Protein 8EJP (pdb70)

Radius of gyration: 15.71 Å; Cα contacts (8 Å, |Δi|>4): 66; chains: 2; bounding box: 42×30×25 Å

Solvent-accessible surface area: 8290 Å² total; per-residue (Å²): 109,229,69,191,222,47,115,55,84,150,70,28,70,77,45,0,39,129,8,17,115,168,69,52,154,12,16,33,49,73,25,110,112,7,15,81,99,11,141,18,86,27,18,40,0,55,59,18,1,91,72,71,66,82,162,169,113,223,64,193,222,45,113,53,84,150,72,26,61,83,40,0,70,123,6,19,113,165,68,52,159,9,14,30,47,73,27,109,114,6,15,81,100,10,141,19,84,26,17,39,0,54,59,14,2,91,61,95,66,83,188,167

Secondary structure (DSSP, 8-state):
-PPPPP---HHHHHHHHHHHHH-SS--HHHHHHHHHHHT--HHHHHHHHHHHHHH-/-PPPPP---HHHHHHHHHHHHH-SS--HHHHHHHHHHHT--HHHHHHHHHHHHHH-

Sequence (112 aa):
ARRKRTTFNKTQLEILVKSFNKDPYPGIGVREHLASLIQIPESRIQVWFQNRRARRQARRKRTTFNKTQLEILVKSFNKDPYPGIGVREHLASLIQIPESRIQVWFQNRRARQ

Structu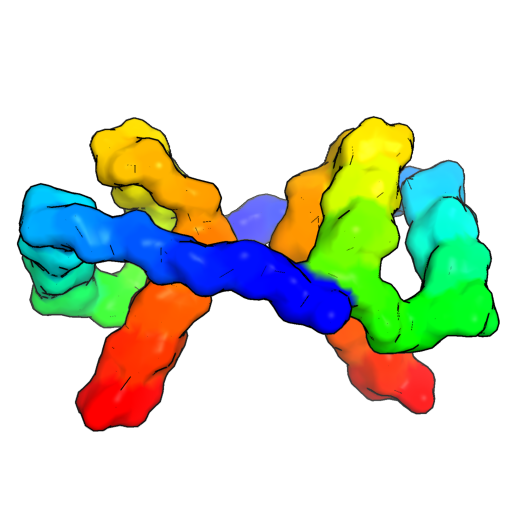re (mmCIF, N/CA/C/O backbone):
data_8EJP
#
_entry.id   8EJP
#
_cell.length_a   74.499
_cell.length_b   74.499
_cell.length_c   99.688
_cell.angle_alpha   90.000
_cell.angle_beta   90.000
_cell.angle_gamma   90.000
#
_symmetry.space_group_name_H-M   'P 43 21 2'
#
loop_
_entity.id
_entity.type
_entity.pdbx_description
1 polymer 'Homeobox domain-containing protein'
2 polymer "DNA (5'-D(*GP*CP*GP*TP*AP*AP*TP*CP*TP*AP*AP*TP*CP*AP*AP*CP*A)-3')"
3 polymer "DNA (5'-D(*TP*GP*TP*TP*GP*AP*TP*TP*AP*GP*AP*TP*TP*AP*CP*GP*C)-3')"
4 non-polymer 1,2-ETHANEDIOL
5 water water
#
loop_
_atom_site.group_PDB
_atom_site.id
_atom_site.type_symbol
_atom_site.label_atom_id
_atom_site.label_alt_id
_atom_site.label_comp_id
_atom_site.label_asym_id
_atom_site.label_entity_id
_atom_site.label_seq_id
_atom_site.pdbx_PDB_ins_code
_atom_site.Cartn_x
_atom_site.Cartn_y
_atom_site.Cartn_z
_atom_site.occupancy
_atom_site.B_iso_or_equiv
_atom_site.auth_seq_id
_atom_site.auth_comp_id
_atom_site.auth_asym_id
_atom_site.auth_atom_id
_atom_site.pdbx_PDB_model_num
ATOM 1 N N . ALA A 1 7 ? -27.531 32.319 -0.744 1.00 93.10 21 ALA A N 1
ATOM 2 C CA . ALA A 1 7 ? -26.309 32.748 -0.075 1.00 91.70 21 ALA A CA 1
ATOM 3 C C . ALA A 1 7 ? -25.376 31.567 0.170 1.00 86.66 21 ALA A C 1
ATOM 4 O O . ALA A 1 7 ? -25.808 30.507 0.623 1.00 90.79 21 ALA A O 1
ATOM 6 N N . ARG A 1 8 ? -24.097 31.760 -0.132 1.00 89.26 22 ARG A N 1
ATOM 7 C CA . ARG A 1 8 ? -23.089 30.726 0.037 1.00 82.92 22 ARG A CA 1
ATOM 8 C C . ARG A 1 8 ? -22.524 30.745 1.452 1.00 85.39 22 ARG A C 1
ATOM 9 O O . ARG A 1 8 ? -22.605 31.745 2.169 1.00 87.50 22 ARG A O 1
ATOM 17 N N . ARG A 1 9 ? -21.947 29.614 1.850 1.00 81.83 23 ARG A N 1
ATOM 18 C CA . ARG A 1 9 ? -21.266 29.551 3.131 1.00 86.96 23 ARG A CA 1
ATOM 19 C C . ARG A 1 9 ? -19.947 30.317 3.065 1.00 85.63 23 ARG A C 1
ATOM 20 O O . ARG A 1 9 ? -19.354 30.502 1.998 1.00 86.11 23 ARG A O 1
ATOM 28 N N . LYS A 1 10 ? -19.489 30.764 4.232 1.00 87.64 24 LYS A N 1
ATOM 29 C CA . LYS A 1 10 ? -18.208 31.451 4.313 1.00 84.14 24 LYS A CA 1
ATOM 30 C C . LYS A 1 10 ? -17.073 30.517 3.914 1.00 80.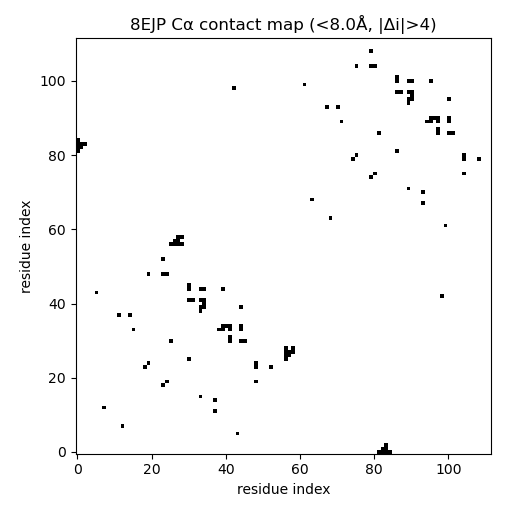60 24 LYS A C 1
ATOM 31 O O . LYS A 1 10 ? -17.058 29.336 4.272 1.00 87.86 24 LYS A O 1
ATOM 37 N N . ARG A 1 11 ? -16.124 31.060 3.156 1.00 83.20 25 ARG A N 1
ATOM 38 C CA . ARG A 1 11 ? -15.020 30.275 2.620 1.00 81.22 25 ARG A CA 1
ATOM 39 C C . ARG A 1 11 ? -14.195 29.667 3.746 1.00 79.18 25 ARG A C 1
ATOM 40 O O . ARG A 1 11 ? -13.692 30.383 4.616 1.00 89.45 25 ARG A O 1
ATOM 48 N N . THR A 1 12 ? -14.068 28.342 3.732 1.00 77.85 26 THR A N 1
ATOM 49 C CA . THR A 1 12 ? -13.281 27.655 4.746 1.00 71.89 26 THR A CA 1
ATOM 50 C C . THR A 1 12 ? -11.806 27.995 4.583 1.00 76.31 26 THR A C 1
ATOM 51 O O . THR A 1 12 ? -11.280 28.033 3.467 1.00 79.85 26 THR A O 1
ATOM 55 N N . THR A 1 13 ? -11.138 28.247 5.704 1.00 81.90 27 THR A N 1
ATOM 56 C CA . THR A 1 13 ? -9.733 28.627 5.714 1.00 82.56 27 THR A CA 1
ATOM 57 C C . THR A 1 13 ? -8.903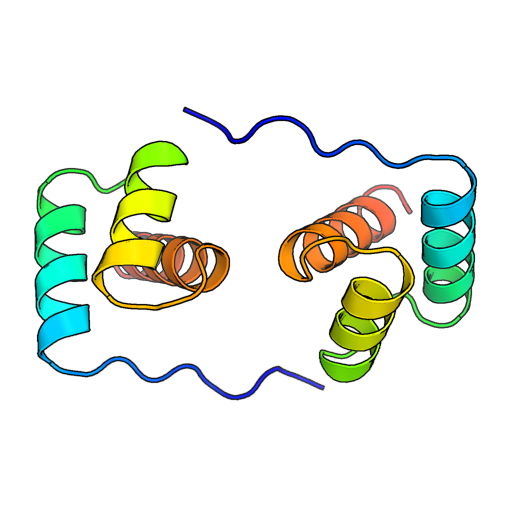 27.505 6.323 1.00 81.45 27 THR A C 1
ATOM 58 O O . THR A 1 13 ? -9.239 26.989 7.394 1.00 82.85 27 THR A O 1
ATOM 62 N N . PHE A 1 14 ? -7.827 27.134 5.637 1.00 80.42 28 PHE A N 1
ATOM 63 C CA . PHE A 1 14 ? -6.895 26.117 6.104 1.00 78.87 28 PHE A CA 1
ATOM 64 C C . PHE A 1 14 ? -5.552 26.765 6.404 1.00 75.06 28 PHE A C 1
ATOM 65 O O . PHE A 1 14 ? -5.046 27.553 5.598 1.00 86.63 28 PHE A O 1
ATOM 73 N N . ASN A 1 15 ? -4.977 26.436 7.557 1.00 69.75 29 ASN A N 1
ATOM 74 C CA . ASN A 1 15 ? -3.659 26.933 7.917 1.00 73.91 29 ASN A CA 1
ATOM 75 C C . ASN A 1 15 ? -2.597 26.005 7.326 1.00 77.86 29 ASN A C 1
ATOM 76 O O . ASN A 1 15 ? -2.904 25.083 6.565 1.00 74.79 29 ASN A O 1
ATOM 81 N N . LYS A 1 16 ? -1.329 26.242 7.669 1.00 83.03 30 LYS A N 1
ATOM 82 C CA . LYS A 1 16 ? -0.253 25.432 7.106 1.00 74.99 30 LYS A CA 1
ATOM 83 C C . LYS A 1 16 ? -0.348 23.982 7.564 1.00 75.57 30 LYS A C 1
ATOM 84 O O . LYS A 1 16 ? -0.167 23.062 6.761 1.00 79.72 30 LYS A O 1
ATOM 90 N N . THR A 1 17 ? -0.636 23.760 8.849 1.00 75.41 31 THR A N 1
ATOM 91 C CA . THR A 1 17 ? -0.649 22.402 9.386 1.00 73.31 31 THR A CA 1
ATOM 92 C C . THR A 1 17 ? -1.789 21.577 8.801 1.00 72.28 31 THR A C 1
ATOM 93 O O . THR A 1 17 ? -1.596 20.409 8.436 1.00 78.98 31 THR A O 1
ATOM 97 N N . GLN A 1 18 ? -2.986 22.161 8.716 1.00 72.42 32 GLN A N 1
ATOM 98 C CA . GLN A 1 18 ? -4.120 21.446 8.141 1.00 69.47 32 GLN A CA 1
ATOM 99 C C . GLN A 1 18 ? -3.861 21.089 6.683 1.00 75.04 32 GLN A C 1
ATOM 100 O O . GLN A 1 18 ? -4.137 19.962 6.252 1.00 80.00 32 GLN A O 1
ATOM 106 N N . LEU A 1 19 ? -3.320 22.035 5.911 1.00 73.96 33 LEU A N 1
ATOM 107 C CA . LEU A 1 19 ? -3.005 21.756 4.514 1.00 67.91 33 LEU A CA 1
ATOM 108 C C . LEU A 1 19 ? -1.928 20.686 4.393 1.00 73.96 33 LEU A C 1
ATOM 109 O O . LEU A 1 19 ? -1.994 19.834 3.504 1.00 77.46 33 LEU A O 1
ATOM 114 N N . GLU A 1 20 ? -0.933 20.708 5.282 1.00 76.32 34 GLU A N 1
ATOM 115 C CA . GLU A 1 20 ? 0.115 19.691 5.250 1.00 73.46 34 GLU A CA 1
ATOM 116 C C . GLU A 1 20 ? -0.459 18.304 5.510 1.00 78.45 34 GLU A C 1
ATOM 117 O O . GLU A 1 20 ? -0.150 17.344 4.793 1.00 79.53 34 GLU A O 1
ATOM 123 N N . ILE A 1 21 ? -1.300 18.182 6.541 1.00 78.44 35 ILE A N 1
ATOM 124 C CA . ILE A 1 21 ? -1.903 16.889 6.858 1.00 69.33 35 ILE A CA 1
ATOM 125 C C . ILE A 1 21 ? -2.781 16.412 5.707 1.00 69.11 35 ILE A C 1
ATOM 126 O O . ILE A 1 21 ? -2.734 15.238 5.312 1.00 73.63 35 ILE A O 1
ATOM 131 N N . LEU A 1 22 ? -3.579 17.320 5.137 1.00 74.54 36 LEU A N 1
ATOM 132 C CA . LEU A 1 22 ? -4.454 16.945 4.031 1.00 70.13 36 LEU A CA 1
ATOM 133 C C . LEU A 1 22 ? -3.653 16.519 2.806 1.00 70.69 36 LEU A C 1
ATOM 134 O O . LEU A 1 22 ? -4.015 15.552 2.130 1.00 76.90 36 LEU A O 1
ATOM 139 N N . VAL A 1 23 ? -2.553 17.216 2.513 1.00 71.32 37 VAL A N 1
ATOM 140 C CA . VAL A 1 23 ? -1.755 16.889 1.335 1.00 76.58 37 VAL A CA 1
ATOM 141 C C . VAL A 1 23 ? -1.025 15.565 1.527 1.00 77.36 37 VAL A C 1
ATOM 142 O O . VAL A 1 23 ? -0.893 14.776 0.584 1.00 82.52 37 VAL A O 1
ATOM 146 N N . LYS A 1 24 ? -0.542 15.292 2.742 1.00 79.87 38 LYS A N 1
ATOM 147 C CA . LYS A 1 24 ? 0.070 13.991 3.001 1.00 79.54 38 LYS A CA 1
ATOM 148 C C . LYS A 1 24 ? -0.948 12.867 2.844 1.00 82.02 38 LYS A C 1
ATOM 149 O O . LYS A 1 24 ? -0.669 11.844 2.204 1.00 86.24 38 LYS A O 1
ATOM 155 N N . SER A 1 25 ? -2.145 13.043 3.415 1.00 83.88 39 SER A N 1
ATOM 156 C CA . SER A 1 25 ? -3.181 12.026 3.258 1.00 84.97 39 SER A CA 1
ATOM 157 C C . SER A 1 25 ? -3.588 11.864 1.798 1.00 81.38 39 SER A C 1
ATOM 158 O O . SER A 1 25 ? -3.923 10.756 1.365 1.00 86.22 39 SER A O 1
ATOM 161 N N . PHE A 1 26 ? -3.563 12.954 1.028 1.00 76.09 40 PHE A N 1
ATOM 162 C CA . PHE A 1 26 ? -3.897 12.886 -0.391 1.00 77.93 40 PHE A CA 1
ATOM 163 C C . PHE A 1 26 ? -2.831 12.129 -1.172 1.00 84.86 40 PHE A C 1
ATOM 164 O O . PHE A 1 26 ? -3.153 11.315 -2.045 1.00 89.66 40 PHE A O 1
ATOM 172 N N . ASN A 1 27 ? -1.555 12.391 -0.875 1.00 89.41 41 ASN A N 1
ATOM 173 C CA . ASN A 1 27 ? -0.475 11.654 -1.521 1.00 76.88 41 ASN A CA 1
ATOM 174 C C . ASN A 1 27 ? -0.509 10.180 -1.146 1.00 79.73 41 ASN A C 1
ATOM 175 O O . ASN A 1 27 ? -0.092 9.328 -1.940 1.00 86.21 41 ASN A O 1
ATOM 180 N N . LYS A 1 28 ? -0.995 9.857 0.054 1.00 90.00 42 LYS A N 1
ATOM 181 C CA . LYS A 1 28 ? -1.174 8.454 0.415 1.00 86.18 42 LYS A CA 1
ATOM 182 C C . LYS A 1 28 ? -2.317 7.825 -0.376 1.00 89.04 42 LYS A C 1
ATOM 183 O O . LYS A 1 28 ? -2.139 6.789 -1.026 1.00 91.34 42 LYS A O 1
ATOM 189 N N . ASP A 1 29 ? -3.500 8.440 -0.336 1.00 87.94 43 ASP A N 1
ATOM 190 C CA . ASP A 1 29 ? -4.653 7.923 -1.065 1.00 86.49 43 ASP A CA 1
ATOM 191 C C . ASP A 1 29 ? -5.539 9.073 -1.532 1.00 82.25 43 ASP A C 1
ATOM 192 O O . ASP A 1 29 ? -6.102 9.801 -0.704 1.00 81.36 43 ASP A O 1
ATOM 197 N N . PRO A 1 30 ? -5.691 9.267 -2.846 1.00 82.74 44 PRO A N 1
ATOM 198 C CA . PRO A 1 30 ? -6.537 10.364 -3.341 1.00 80.07 44 PRO A CA 1
ATOM 199 C C . PRO A 1 30 ? -8.033 10.111 -3.222 1.00 83.50 44 PRO A C 1
ATOM 200 O O . PRO A 1 30 ? -8.813 11.061 -3.375 1.00 8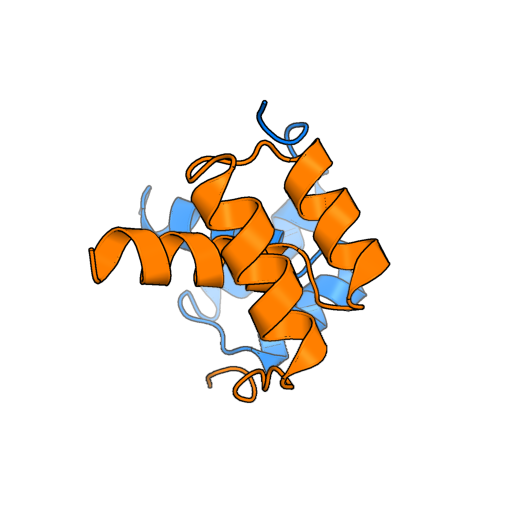0.50 44 PRO A O 1
ATOM 204 N N . TYR A 1 31 ? -8.461 8.874 -2.958 1.00 86.30 45 TYR A N 1
ATOM 205 C CA . TYR A 1 31 ? -9.874 8.528 -2.805 1.00 76.61 45 TYR A CA 1
ATOM 206 C C . TYR A 1 31 ? -10.090 7.935 -1.418 1.00 80.09 45 TYR A C 1
ATOM 207 O O . TYR A 1 31 ? -10.252 6.715 -1.270 1.00 80.33 45 TYR A O 1
ATO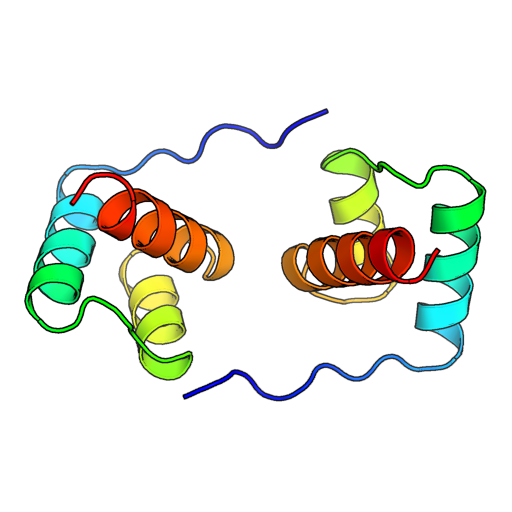M 216 N N . PRO A 1 32 ? -10.102 8.765 -0.379 1.00 77.08 46 PRO A N 1
ATOM 217 C CA . PRO A 1 32 ? -10.271 8.246 0.979 1.00 75.98 46 PRO A CA 1
ATOM 218 C C . PRO A 1 32 ? -11.708 7.846 1.269 1.00 80.92 46 PRO A C 1
ATOM 219 O O . PRO A 1 32 ? -12.665 8.458 0.788 1.00 73.41 46 PRO A O 1
ATOM 223 N N . GLY A 1 33 ? -11.846 6.794 2.068 1.00 83.18 47 GLY A N 1
ATOM 224 C CA . GLY A 1 33 ? -13.145 6.360 2.530 1.00 79.65 47 GLY A CA 1
ATOM 225 C C . GLY A 1 33 ? -13.698 7.287 3.597 1.00 76.93 47 GLY A C 1
ATOM 226 O O . GLY A 1 33 ? -13.063 8.246 4.036 1.00 80.58 47 GLY A O 1
ATOM 227 N N . ILE A 1 34 ? -14.927 6.982 4.024 1.00 78.68 48 ILE A N 1
ATOM 228 C CA . ILE A 1 34 ? -15.593 7.812 5.024 1.00 77.86 48 ILE A CA 1
ATOM 229 C C . ILE A 1 34 ? -14.854 7.767 6.356 1.00 77.90 48 ILE A C 1
ATOM 230 O O . ILE A 1 34 ? -14.808 8.768 7.084 1.00 81.79 48 ILE A O 1
ATOM 235 N N . GLY A 1 35 ? -14.250 6.624 6.690 1.00 69.18 49 GLY A N 1
ATOM 236 C CA . GLY A 1 35 ? -13.536 6.522 7.952 1.00 68.07 49 GLY A CA 1
ATOM 237 C C . GLY A 1 35 ? -12.335 7.445 8.017 1.00 72.13 49 GLY A C 1
ATOM 238 O O . GLY A 1 35 ? -12.128 8.149 9.008 1.00 83.04 49 GLY A O 1
ATOM 239 N N . VAL A 1 36 ? -11.536 7.469 6.949 1.00 77.58 50 VAL A N 1
ATOM 240 C CA . VAL A 1 36 ? -10.353 8.324 6.930 1.00 76.75 50 VAL A CA 1
ATOM 241 C C . VAL A 1 36 ? -10.754 9.794 6.872 1.00 74.95 50 VAL A C 1
ATOM 242 O O . VAL A 1 36 ? -10.097 10.653 7.473 1.00 77.30 50 VAL A O 1
ATOM 246 N N . ARG A 1 37 ? -11.835 10.112 6.155 1.00 74.52 51 ARG A N 1
ATOM 247 C CA . ARG A 1 37 ? -12.293 11.498 6.115 1.00 72.45 51 ARG A CA 1
ATOM 248 C C . ARG A 1 37 ? -12.764 11.960 7.488 1.00 69.55 51 ARG A C 1
ATOM 249 O O . ARG A 1 37 ? -12.456 13.080 7.909 1.00 75.91 51 ARG A O 1
ATOM 257 N N . GLU A 1 38 ? -13.490 11.105 8.212 1.00 70.62 52 GLU A N 1
ATOM 258 C CA . GLU A 1 38 ? -13.908 11.456 9.566 1.00 74.86 52 GLU A CA 1
ATOM 259 C C . GLU A 1 38 ? -12.710 11.556 10.505 1.00 74.07 52 GLU A C 1
ATOM 260 O O . GLU A 1 38 ? -12.684 12.407 11.405 1.00 77.79 52 GLU A O 1
ATOM 266 N N . HIS A 1 39 ? -11.705 10.700 10.306 1.00 69.68 53 HIS A N 1
ATOM 267 C CA . HIS A 1 39 ? -10.488 10.775 11.108 1.00 71.50 53 HIS A CA 1
ATOM 268 C C . HIS A 1 39 ? -9.770 12.102 10.894 1.00 77.45 53 HIS A C 1
ATOM 269 O O . HIS A 1 39 ? -9.361 12.762 11.854 1.00 80.16 53 HIS A O 1
ATOM 276 N N . LEU A 1 40 ? -9.603 12.504 9.632 1.00 77.93 54 LEU A N 1
ATOM 277 C CA . LEU A 1 40 ? -8.995 13.799 9.338 1.00 70.77 54 LEU A CA 1
ATOM 278 C C . LEU A 1 40 ? -9.839 14.938 9.895 1.00 75.67 54 LEU A C 1
ATOM 279 O O . LEU A 1 40 ? -9.302 15.947 10.369 1.00 78.77 54 LEU A O 1
ATOM 284 N N . ALA A 1 41 ? -11.166 14.795 9.838 1.00 78.42 55 ALA A N 1
ATOM 285 C CA . ALA A 1 41 ? -12.056 15.808 10.392 1.00 72.62 55 ALA A CA 1
ATOM 286 C C . ALA A 1 41 ? -11.824 15.989 11.885 1.00 70.63 55 ALA A C 1
ATOM 287 O O . ALA A 1 41 ? -11.757 17.120 12.380 1.00 72.13 55 ALA A O 1
ATOM 289 N N . SER A 1 42 ? -11.701 14.883 12.618 1.00 71.93 56 SER A N 1
ATOM 290 C CA . SER A 1 42 ? -11.436 14.980 14.049 1.00 76.43 56 SER A CA 1
ATOM 291 C C . SER A 1 42 ? -10.016 15.456 14.326 1.00 76.35 56 SER A C 1
ATOM 292 O O . SER A 1 42 ? -9.767 16.098 15.354 1.00 82.95 56 SER A O 1
ATOM 295 N N . LEU A 1 43 ? -9.077 15.159 13.425 1.00 72.91 57 LEU A N 1
ATOM 296 C CA . LEU A 1 43 ? -7.679 15.510 13.660 1.00 71.84 57 LEU A CA 1
ATOM 297 C C . LEU A 1 43 ? -7.439 17.003 13.470 1.00 73.21 57 LEU A C 1
ATOM 298 O O . LEU A 1 43 ? -6.906 17.673 14.361 1.00 74.23 57 LEU A O 1
ATOM 303 N N . ILE A 1 44 ? -7.825 17.544 12.309 1.00 75.12 58 ILE A N 1
ATOM 304 C CA . ILE A 1 44 ? -7.561 18.947 12.004 1.00 70.00 58 ILE A CA 1
ATOM 305 C C . ILE A 1 44 ? -8.731 19.858 12.348 1.00 71.43 58 ILE A C 1
ATOM 306 O O . ILE A 1 44 ? -8.659 21.066 12.080 1.00 70.85 58 ILE A O 1
ATOM 311 N N . GLN A 1 45 ? -9.803 19.320 12.933 1.00 74.23 59 GLN A N 1
ATOM 312 C CA . GLN A 1 45 ? -10.975 20.096 13.349 1.00 66.67 59 GLN A CA 1
ATOM 313 C C . GLN A 1 45 ? -11.579 20.870 12.174 1.00 65.75 59 GLN A C 1
ATOM 314 O O . GLN A 1 45 ? -11.637 22.101 12.159 1.00 65.09 59 GLN A O 1
ATOM 320 N N . ILE A 1 46 ? -12.031 20.110 11.182 1.00 73.12 60 ILE A N 1
ATOM 321 C CA . ILE A 1 46 ? -12.718 20.639 10.006 1.00 62.02 60 ILE A CA 1
ATOM 322 C C . ILE A 1 46 ? -13.892 19.709 9.721 1.00 68.03 60 ILE A C 1
ATOM 323 O O . ILE A 1 46 ? -13.739 18.487 9.836 1.00 70.36 60 ILE A O 1
ATOM 328 N N . PRO A 1 47 ? -15.076 20.224 9.383 1.00 62.45 61 PRO A N 1
ATOM 329 C CA . PRO A 1 47 ? -16.191 19.331 9.042 1.00 59.18 61 PRO A CA 1
ATOM 330 C C . PRO A 1 47 ? -15.835 18.399 7.891 1.00 67.91 61 PRO A C 1
ATOM 331 O O . PRO A 1 47 ? -15.096 18.760 6.973 1.00 72.27 61 PRO A O 1
ATOM 335 N N . GLU A 1 48 ? -16.378 17.179 7.957 1.00 71.66 62 GLU A N 1
ATOM 336 C CA . GLU A 1 48 ? -16.010 16.137 7.000 1.00 71.27 62 GLU A CA 1
ATOM 337 C C . GLU A 1 48 ? -16.428 16.492 5.578 1.00 75.74 62 GLU A C 1
ATOM 338 O O . GLU A 1 48 ? -15.726 16.143 4.620 1.00 78.12 62 GLU A O 1
ATOM 344 N N . SER A 1 49 ? -17.566 17.174 5.416 1.00 80.27 63 SER A N 1
ATOM 345 C CA . SER A 1 49 ? -17.984 17.604 4.086 1.00 72.32 63 SER A CA 1
ATOM 346 C C . SER A 1 49 ? -16.950 18.529 3.460 1.00 74.78 63 SER A C 1
ATOM 347 O O . SER A 1 49 ? -16.672 18.444 2.256 1.00 81.30 63 SER A O 1
ATOM 350 N N . ARG A 1 50 ? -16.364 19.414 4.268 1.00 75.96 64 ARG A N 1
ATOM 351 C CA . ARG A 1 50 ? -15.319 20.300 3.768 1.00 73.06 64 ARG A CA 1
ATOM 352 C C . ARG A 1 50 ? -14.113 19.505 3.286 1.00 72.89 64 ARG A C 1
ATOM 353 O O . ARG A 1 50 ? -13.488 19.859 2.281 1.00 78.24 64 ARG A O 1
ATOM 361 N N . ILE A 1 51 ? -13.785 18.411 3.976 1.00 77.57 65 ILE A N 1
ATOM 362 C CA . ILE A 1 51 ? -12.641 17.598 3.576 1.00 69.45 65 ILE A CA 1
ATOM 363 C C . ILE A 1 51 ? -12.942 16.841 2.288 1.00 69.75 65 ILE A C 1
ATOM 364 O O . ILE A 1 51 ? -12.071 16.695 1.420 1.00 71.96 65 ILE A O 1
ATOM 369 N N . GLN A 1 52 ? -14.172 16.343 2.140 1.00 73.22 66 GLN A N 1
ATOM 370 C CA . GLN A 1 52 ? -14.550 15.705 0.882 1.00 73.75 66 GLN A CA 1
ATOM 371 C C . GLN A 1 52 ? -14.470 16.694 -0.275 1.00 76.66 66 GLN A C 1
ATOM 372 O O . GLN A 1 52 ? -13.977 16.359 -1.362 1.00 81.80 66 GLN A O 1
ATOM 378 N N . VAL A 1 53 ? -14.936 17.926 -0.053 1.00 72.91 67 VAL A N 1
ATOM 379 C CA . VAL A 1 53 ? -14.852 18.957 -1.086 1.00 73.27 67 VAL A CA 1
ATOM 380 C C . VAL A 1 53 ? -13.396 19.277 -1.409 1.00 72.69 67 VAL A C 1
ATOM 381 O O . VAL A 1 53 ? -13.032 19.473 -2.576 1.00 80.12 67 VAL A O 1
ATOM 385 N N . TRP A 1 54 ? -12.542 19.338 -0.383 1.00 66.66 68 TRP A N 1
ATOM 386 C CA . TRP A 1 54 ? -11.124 19.603 -0.609 1.00 66.19 68 TRP A CA 1
ATOM 387 C C . TRP A 1 54 ? -10.483 18.501 -1.440 1.00 70.58 68 TRP A C 1
ATOM 388 O O . TRP A 1 54 ? -9.701 18.779 -2.357 1.00 75.77 68 TRP A O 1
ATOM 399 N N . PHE A 1 55 ? -10.794 17.241 -1.128 1.00 76.47 69 PHE A N 1
ATOM 400 C CA . PHE A 1 55 ? -10.242 16.130 -1.897 1.00 73.01 69 PHE A CA 1
ATOM 401 C C . PHE A 1 55 ? -10.723 16.166 -3.341 1.00 77.80 69 PHE A C 1
ATOM 402 O O . PHE A 1 55 ? -9.946 15.907 -4.270 1.00 85.12 69 PHE A O 1
ATOM 410 N N . GLN A 1 56 ? -12.004 16.482 -3.552 1.00 75.68 70 GLN A N 1
ATOM 411 C CA . GLN A 1 56 ? -12.515 16.563 -4.917 1.00 79.46 70 GLN A CA 1
ATOM 412 C C . GLN A 1 56 ? -11.846 17.694 -5.692 1.00 80.30 70 GLN A C 1
ATOM 413 O O . GLN A 1 56 ? -11.473 17.516 -6.856 1.00 81.85 70 GLN A O 1
ATOM 419 N N . ASN A 1 57 ? -11.667 18.858 -5.061 1.00 82.17 71 ASN A N 1
ATOM 420 C CA . ASN A 1 57 ? -10.982 19.964 -5.729 1.00 82.02 71 ASN A CA 1
ATOM 421 C C . ASN A 1 57 ? -9.527 19.618 -6.036 1.00 83.45 71 ASN A C 1
ATOM 422 O O . ASN A 1 57 ? -9.004 19.982 -7.098 1.00 86.75 71 ASN A O 1
ATOM 427 N N . ARG A 1 58 ? -8.851 18.930 -5.111 1.00 82.99 72 ARG A N 1
ATOM 428 C CA . ARG A 1 58 ? -7.476 18.504 -5.356 1.00 80.09 72 ARG A CA 1
ATOM 429 C C . ARG A 1 58 ? -7.392 17.565 -6.550 1.00 83.85 72 ARG A C 1
ATOM 430 O O . ARG A 1 58 ? -6.580 17.773 -7.460 1.00 83.07 72 ARG A O 1
ATOM 438 N N . ARG A 1 59 ? -8.215 16.514 -6.559 1.00 85.79 73 ARG A N 1
ATOM 439 C CA . ARG A 1 59 ? -8.243 15.626 -7.716 1.00 82.49 73 ARG A CA 1
ATOM 440 C C . ARG A 1 59 ? -8.617 16.385 -8.982 1.00 85.59 73 ARG A C 1
ATOM 441 O O . ARG A 1 59 ? -8.183 16.015 -10.080 1.00 94.31 73 ARG A O 1
ATOM 449 N N . ALA A 1 60 ? -9.413 17.448 -8.847 1.00 87.42 74 ALA A N 1
ATOM 450 C CA . ALA A 1 60 ? -9.792 18.250 -10.002 1.00 85.61 74 ALA A CA 1
ATOM 451 C C . ALA A 1 60 ? -8.603 19.013 -10.569 1.00 94.05 74 ALA A C 1
ATOM 452 O O . ALA A 1 60 ? -8.446 19.095 -11.794 1.00 98.95 74 ALA A O 1
ATOM 454 N N A ARG A 1 61 ? -7.749 19.569 -9.699 0.58 93.97 75 ARG A N 1
ATOM 455 N N B ARG A 1 61 ? -7.770 19.601 -9.713 0.42 94.62 75 ARG A N 1
ATOM 456 C CA A ARG A 1 61 ? -6.548 20.288 -10.203 0.58 96.43 75 ARG A CA 1
ATOM 457 C CA B ARG A 1 61 ? -6.550 20.274 -10.231 0.42 96.46 75 ARG A CA 1
ATOM 458 C C A ARG A 1 61 ? -5.631 19.257 -10.848 0.58 98.87 75 ARG A C 1
ATOM 459 C C B ARG A 1 61 ? -5.677 19.207 -10.887 0.42 98.03 75 ARG A C 1
ATOM 460 O O A ARG A 1 61 ? -5.330 19.413 -12.039 0.58 105.69 75 ARG A O 1
ATOM 461 O O B ARG A 1 61 ? -5.161 19.505 -11.977 0.42 105.49 75 ARG A O 1
ATOM 476 N N . GLN A 1 62 ? -5.173 18.276 -10.081 1.00 106.38 76 GLN A N 1
ATOM 477 C CA . GLN A 1 62 ? -4.385 17.100 -10.609 1.00 113.77 76 GLN A CA 1
ATOM 478 C C . GLN A 1 62 ? -5.246 16.062 -11.380 1.00 115.72 76 GLN A C 1
ATOM 479 O O . GLN A 1 62 ? -4.738 14.901 -11.770 1.00 126.96 76 GLN A O 1
ATOM 485 N N . ALA B 1 7 ? -16.463 1.725 1.531 1.00 93.51 21 ALA B N 1
ATOM 486 C CA . ALA B 1 7 ? -15.767 2.951 1.903 1.00 83.16 21 ALA B CA 1
ATOM 487 C C . ALA B 1 7 ? -16.742 4.118 2.018 1.00 92.32 21 ALA B C 1
ATOM 488 O O . ALA B 1 7 ? -16.345 5.244 2.318 1.00 98.52 21 ALA B O 1
ATOM 490 N N . ARG B 1 8 ? -18.019 3.841 1.779 1.00 86.91 22 ARG B N 1
ATOM 491 C CA . ARG B 1 8 ? -19.052 4.862 1.834 1.00 78.77 22 ARG B CA 1
ATOM 492 C C . ARG B 1 8 ? -19.592 5.016 3.252 1.00 82.42 22 ARG B C 1
ATOM 493 O O . ARG B 1 8 ? -19.481 4.118 4.089 1.00 89.91 22 ARG B O 1
ATOM 501 N N . ARG B 1 9 ? -20.189 6.177 3.509 1.00 77.60 23 ARG B N 1
ATOM 502 C CA . ARG B 1 9 ? -20.829 6.428 4.790 1.00 87.44 23 ARG B CA 1
ATOM 503 C C . ARG B 1 9 ? -22.120 5.625 4.907 1.00 90.64 23 ARG B C 1
ATOM 504 O O . ARG B 1 9 ? -22.721 5.213 3.910 1.00 92.73 23 ARG B O 1
ATOM 512 N N . LYS B 1 10 ? -22.543 5.400 6.149 1.00 84.70 24 LYS B N 1
ATOM 513 C CA . LYS B 1 10 ? -23.804 4.713 6.383 1.00 81.08 24 LYS B CA 1
ATOM 514 C C . LYS B 1 10 ? -24.948 5.531 5.797 1.00 81.90 24 LYS B C 1
ATOM 515 O O . LYS B 1 10 ? -24.996 6.755 5.943 1.00 84.61 24 LYS B O 1
ATOM 521 N N . ARG B 1 11 ? -25.866 4.845 5.122 1.00 90.18 25 ARG B N 1
ATOM 522 C CA . ARG B 1 11 ? -26.954 5.522 4.429 1.00 86.45 25 ARG B CA 1
ATOM 523 C C . ARG B 1 11 ? -27.833 6.272 5.421 1.00 84.31 25 ARG B C 1
ATOM 524 O O . ARG B 1 11 ? -28.386 5.675 6.350 1.00 92.93 25 ARG B O 1
ATOM 532 N N . THR B 1 12 ? -27.95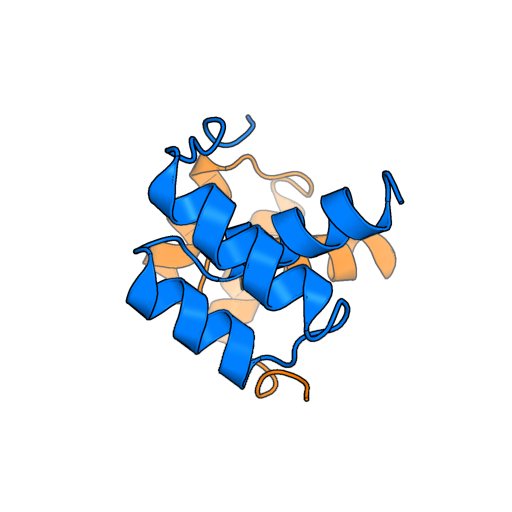6 7.582 5.225 1.00 84.73 26 THR B N 1
ATOM 533 C CA . THR B 1 12 ? -28.785 8.396 6.103 1.00 82.47 26 THR B CA 1
ATOM 534 C C . THR B 1 12 ? -30.259 8.063 5.906 1.00 90.22 26 THR B C 1
ATOM 535 O O . THR B 1 12 ? -30.733 7.911 4.777 1.00 93.19 26 THR B O 1
ATOM 539 N N . THR B 1 13 ? -30.982 7.948 7.015 1.00 90.25 27 THR B N 1
ATOM 540 C CA . THR B 1 13 ? -32.401 7.621 7.008 1.00 84.89 27 THR B CA 1
ATOM 541 C C . THR B 1 13 ? -33.201 8.823 7.490 1.00 88.13 27 THR B C 1
ATOM 542 O O . THR B 1 13 ? -32.860 9.432 8.510 1.00 90.70 27 THR B O 1
ATOM 546 N N . PHE B 1 14 ? -34.258 9.160 6.756 1.00 86.49 28 PHE B N 1
ATOM 547 C CA . PHE B 1 14 ? -35.159 10.247 7.113 1.00 82.67 28 PHE B CA 1
ATOM 548 C C . PHE B 1 14 ? -36.509 9.659 7.495 1.00 81.97 28 PHE B C 1
ATOM 549 O O . PHE B 1 14 ? -37.035 8.795 6.785 1.00 85.69 28 PHE B O 1
ATOM 557 N N . ASN B 1 15 ? -37.070 10.123 8.609 1.00 82.15 29 ASN B N 1
ATOM 558 C CA . ASN B 1 15 ? -38.386 9.665 9.028 1.00 77.18 29 ASN B CA 1
ATOM 559 C C . ASN B 1 15 ? -39.461 10.510 8.342 1.00 78.83 29 ASN B C 1
ATOM 560 O O . ASN B 1 15 ? -39.170 11.359 7.495 1.00 81.23 29 ASN B O 1
ATOM 565 N N . LYS B 1 16 ? -40.723 10.286 8.714 1.00 82.37 30 LYS B N 1
ATOM 566 C CA . LYS B 1 16 ? -41.829 10.980 8.062 1.00 79.24 30 LYS B CA 1
ATOM 567 C C . LYS B 1 16 ? -41.795 12.481 8.331 1.00 78.80 30 LYS B C 1
ATOM 568 O O . LYS B 1 16 ? -42.016 13.282 7.416 1.00 84.06 30 LYS B O 1
ATOM 574 N N . THR B 1 17 ? -41.514 12.883 9.573 1.00 80.42 31 THR B N 1
ATOM 575 C CA . THR B 1 17 ? -41.535 14.304 9.910 1.00 73.35 31 THR B CA 1
ATOM 576 C C . THR B 1 17 ? -40.414 15.059 9.205 1.00 69.93 31 THR B C 1
ATOM 577 O O . THR B 1 17 ? -40.633 16.156 8.669 1.00 78.06 31 THR B O 1
ATOM 581 N N . GLN B 1 18 ? -39.207 14.489 9.199 1.00 74.83 32 GLN B N 1
ATOM 582 C CA . GLN B 1 18 ? -38.085 15.127 8.520 1.00 75.06 32 GLN B CA 1
ATOM 583 C C . GLN B 1 18 ? -38.352 15.264 7.027 1.00 73.41 32 GLN B C 1
ATOM 584 O O . GLN B 1 18 ? -38.092 16.319 6.437 1.00 78.07 32 GLN B O 1
ATOM 590 N N . LEU B 1 19 ? -38.882 14.209 6.401 1.00 72.95 33 LEU B N 1
ATOM 591 C CA . LEU B 1 19 ? -39.194 14.273 4.977 1.00 72.64 33 LEU B CA 1
ATOM 592 C C . LEU B 1 19 ? -40.284 15.298 4.691 1.00 77.11 33 LEU B C 1
ATOM 593 O O . LEU B 1 19 ? -40.221 16.012 3.685 1.00 82.26 33 LEU B O 1
ATOM 598 N N . GLU B 1 20 ? -41.290 15.390 5.563 1.00 80.22 34 GLU B N 1
ATOM 599 C CA . GLU B 1 20 ? -42.347 16.379 5.366 1.00 73.18 34 GLU B CA 1
ATOM 600 C C . GLU B 1 20 ? -41.789 17.795 5.434 1.00 75.67 34 GLU B C 1
ATOM 601 O O . GLU B 1 20 ? -42.094 18.639 4.581 1.00 80.67 34 GLU B O 1
ATOM 607 N N . ILE B 1 21 ? -40.960 18.073 6.445 1.00 75.88 35 ILE B N 1
ATOM 608 C CA . ILE B 1 21 ? -40.367 19.404 6.571 1.00 73.60 35 ILE B CA 1
ATOM 609 C C . ILE B 1 21 ? -39.483 19.712 5.366 1.00 76.31 35 ILE B C 1
ATOM 610 O O . ILE B 1 21 ? -39.512 20.825 4.821 1.00 78.35 35 ILE B O 1
ATOM 615 N N . LEU B 1 22 ? -38.691 18.729 4.927 1.00 74.50 36 LEU B N 1
ATOM 616 C CA . LEU B 1 22 ? -37.814 18.939 3.779 1.00 66.95 36 LEU B CA 1
ATOM 617 C C . LEU B 1 22 ? -38.614 19.207 2.511 1.00 73.93 36 LEU B C 1
ATOM 618 O O . LEU B 1 22 ? -38.239 20.064 1.705 1.00 82.46 36 LEU B O 1
ATOM 623 N N . VAL B 1 23 ? -39.725 18.493 2.319 1.00 77.82 37 VAL B N 1
ATOM 624 C CA . VAL B 1 23 ? -40.532 18.685 1.118 1.00 77.52 37 VAL B CA 1
ATOM 625 C C . VAL B 1 23 ? -41.221 20.044 1.151 1.00 81.95 37 VAL B C 1
ATOM 626 O O . VAL B 1 23 ? -41.350 20.716 0.119 1.00 86.52 37 VAL B O 1
ATOM 630 N N . LYS B 1 24 ? -41.655 20.482 2.335 1.00 84.33 38 LYS B N 1
ATOM 631 C CA . LYS B 1 24 ? -42.238 21.816 2.457 1.00 83.00 38 LYS B CA 1
ATOM 632 C C . LYS B 1 24 ? -41.214 22.888 2.101 1.00 84.76 38 LYS B C 1
ATOM 633 O O . LYS B 1 24 ? -41.498 23.805 1.318 1.00 87.37 38 LYS B O 1
ATOM 639 N N . SER B 1 25 ? -40.002 22.775 2.655 1.00 87.08 39 SER B N 1
ATOM 640 C CA . SER B 1 25 ? -38.955 23.743 2.341 1.00 84.56 39 SER B CA 1
ATOM 641 C C . SER B 1 25 ? -38.563 23.693 0.869 1.00 81.41 39 SER B C 1
ATOM 642 O O . SER B 1 25 ? -38.226 24.728 0.282 1.00 84.41 39 SER B O 1
ATOM 645 N N . PHE B 1 26 ? -38.603 22.507 0.259 1.00 79.27 40 PHE B N 1
ATOM 646 C CA . PHE B 1 26 ? -38.270 22.384 -1.156 1.00 83.50 40 PHE B CA 1
ATOM 647 C C . PHE B 1 26 ? -39.324 23.050 -2.030 1.00 85.59 40 PHE B C 1
ATOM 648 O O . PHE B 1 26 ? -38.989 23.746 -2.995 1.00 89.47 40 PHE B O 1
ATOM 656 N N . ASN B 1 27 ? -40.603 22.841 -1.711 1.00 91.79 41 ASN B N 1
ATOM 657 C CA . ASN B 1 27 ? -41.662 23.517 -2.450 1.00 83.27 41 ASN B CA 1
ATOM 658 C C . ASN B 1 27 ? -41.609 25.024 -2.245 1.00 84.74 41 ASN B C 1
ATOM 659 O O . ASN B 1 27 ? -42.005 25.779 -3.140 1.00 94.80 41 ASN B O 1
ATOM 664 N N . LYS B 1 28 ? -41.125 25.481 -1.088 1.00 93.89 42 LYS B N 1
ATOM 665 C CA . LYS B 1 28 ? -40.925 26.915 -0.900 1.00 88.25 42 LYS B CA 1
ATOM 666 C C . LYS B 1 28 ? -39.774 27.426 -1.761 1.00 91.01 42 LYS B C 1
ATOM 667 O O . LYS B 1 28 ? -39.941 28.374 -2.538 1.00 87.47 42 LYS B O 1
ATOM 673 N N . ASP B 1 29 ? -38.598 26.806 -1.643 1.00 95.86 43 ASP B N 1
ATOM 674 C CA . ASP B 1 29 ? -37.434 27.216 -2.421 1.00 89.11 43 ASP B CA 1
ATOM 675 C C . ASP B 1 29 ? -36.559 26.010 -2.744 1.00 84.27 43 ASP B C 1
ATOM 676 O O . ASP B 1 29 ? -36.020 25.371 -1.832 1.00 81.97 43 ASP B O 1
ATOM 681 N N . PRO B 1 30 ? -36.396 25.665 -4.024 1.00 85.02 44 PRO B N 1
ATOM 682 C CA . PRO B 1 30 ? -35.553 24.512 -4.374 1.00 82.81 44 PRO B CA 1
ATOM 683 C C . PRO B 1 30 ? -34.061 24.779 -4.249 1.00 81.97 44 PRO B C 1
ATOM 684 O O . PRO B 1 30 ? -33.278 23.820 -4.269 1.00 83.05 44 PRO B O 1
ATOM 688 N N . TYR B 1 31 ? -33.641 26.041 -4.122 1.00 81.99 45 TYR B N 1
ATOM 689 C CA . TYR B 1 31 ? -32.232 26.411 -3.992 1.00 79.26 45 TYR B CA 1
ATOM 690 C C . TYR B 1 31 ? -32.050 27.159 -2.678 1.00 83.66 45 TYR B C 1
ATOM 691 O O . TYR B 1 31 ? -31.907 28.392 -2.669 1.00 83.56 45 TYR B O 1
ATOM 700 N N . PRO B 1 32 ? -32.043 26.455 -1.548 1.00 78.30 46 PRO B N 1
ATOM 701 C CA . PRO B 1 32 ? -31.899 27.142 -0.262 1.00 73.87 46 PRO B CA 1
ATOM 702 C C . PRO B 1 32 ? -30.468 27.604 -0.038 1.00 82.48 46 PRO B C 1
ATOM 703 O O . PRO B 1 32 ? -29.510 26.938 -0.437 1.00 77.06 46 PRO B O 1
ATOM 707 N N . GLY B 1 33 ? -30.333 28.757 0.606 1.00 86.03 47 GLY B N 1
ATOM 708 C CA . GLY B 1 33 ? -29.031 29.262 0.981 1.00 79.86 47 GLY B CA 1
ATOM 709 C C . GLY B 1 33 ? -28.457 28.491 2.154 1.00 80.98 47 GLY B C 1
ATOM 710 O O . GLY B 1 33 ? -29.079 27.596 2.727 1.00 80.31 47 GLY B O 1
ATOM 711 N N . ILE B 1 34 ? -27.226 28.858 2.519 1.00 83.51 48 ILE B N 1
ATOM 712 C CA . ILE B 1 34 ? -26.555 28.175 3.620 1.00 80.14 48 ILE B CA 1
ATOM 713 C C . ILE B 1 34 ? -27.300 28.404 4.928 1.00 82.71 48 ILE B C 1
ATOM 714 O O . ILE B 1 34 ? -27.344 27.518 5.792 1.00 83.42 48 ILE B O 1
ATOM 719 N N . GLY B 1 35 ? -27.910 29.579 5.091 1.00 84.33 49 GLY B N 1
ATOM 720 C CA . GLY B 1 35 ? -28.661 29.847 6.307 1.00 77.47 49 GLY B CA 1
ATOM 721 C C . GLY B 1 35 ? -29.871 28.944 6.450 1.00 86.60 49 GLY B C 1
ATOM 722 O O . GLY B 1 35 ? -30.123 28.385 7.520 1.00 95.61 49 GLY B O 1
ATOM 723 N N . VAL B 1 36 ? -30.630 28.777 5.364 1.00 82.78 50 VAL B N 1
ATOM 724 C CA . VAL B 1 36 ? -31.821 27.934 5.413 1.00 82.75 50 VAL B CA 1
ATOM 725 C C . VAL B 1 36 ? -31.436 26.469 5.585 1.00 84.62 50 VAL B C 1
ATOM 726 O O . VAL B 1 36 ? -32.111 25.714 6.297 1.00 90.93 50 VAL B O 1
ATOM 730 N N . ARG B 1 37 ? -30.340 26.045 4.952 1.00 82.23 51 ARG B N 1
ATOM 731 C CA . ARG B 1 37 ? -29.882 24.670 5.122 1.00 74.90 51 ARG B CA 1
ATOM 732 C C . ARG B 1 37 ? -29.435 24.413 6.556 1.00 75.32 51 ARG B C 1
ATOM 733 O O . ARG B 1 37 ? -29.737 23.359 7.124 1.00 83.27 51 ARG B O 1
ATOM 741 N N . GLU B 1 38 ? -28.731 25.371 7.162 1.00 7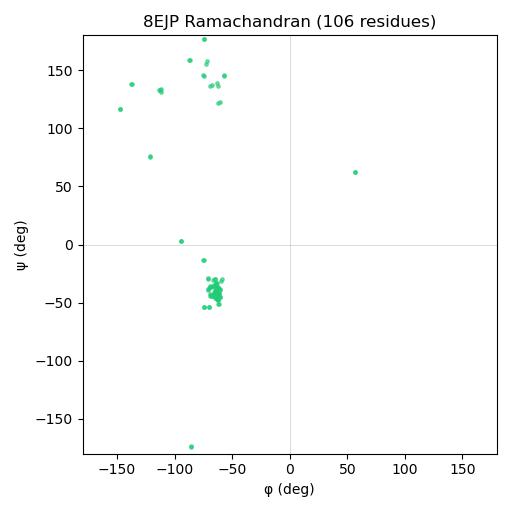8.58 52 GLU B N 1
ATOM 742 C CA . GLU B 1 38 ? -28.328 25.224 8.557 1.00 83.15 52 GLU B CA 1
ATOM 743 C C . GLU B 1 38 ? -29.540 25.234 9.483 1.00 83.84 52 GLU B C 1
ATOM 744 O O . GLU B 1 38 ? -29.573 24.508 10.486 1.00 85.79 52 GLU B O 1
ATOM 750 N N . HIS B 1 39 ? -30.553 26.040 9.153 1.00 85.96 53 HIS B N 1
ATOM 751 C CA . HIS B 1 39 ? -31.783 26.057 9.937 1.00 84.05 53 HIS B CA 1
ATOM 752 C C . HIS B 1 39 ? -32.483 24.705 9.886 1.00 86.51 53 HIS B C 1
ATOM 753 O O . HIS B 1 39 ? -32.906 24.173 10.919 1.00 92.27 53 HIS B O 1
ATOM 760 N N . LEU B 1 40 ? -32.618 24.134 8.686 1.00 81.16 54 LEU B N 1
ATOM 761 C CA . LEU B 1 40 ? -33.210 22.805 8.561 1.00 74.78 54 LEU B CA 1
ATOM 762 C C . LEU B 1 40 ? -32.375 21.759 9.288 1.00 78.89 54 LEU B C 1
ATOM 763 O O . LEU B 1 40 ? -32.920 20.835 9.905 1.00 82.24 54 LEU B O 1
ATOM 768 N N . ALA B 1 41 ? -31.047 21.893 9.225 1.00 80.29 55 ALA B N 1
ATOM 769 C CA . ALA B 1 41 ? -30.164 20.964 9.920 1.00 78.21 55 ALA B CA 1
ATOM 770 C C . ALA B 1 41 ? -30.407 20.988 11.421 1.00 83.12 55 ALA B C 1
ATOM 771 O O . ALA B 1 41 ? -30.486 19.935 12.063 1.00 81.28 55 ALA B O 1
ATOM 773 N N . SER B 1 42 ? -30.529 22.184 11.998 1.00 83.04 56 SER B N 1
ATOM 774 C CA . SER B 1 42 ? -30.798 22.280 13.428 1.00 82.10 56 SER B CA 1
ATOM 775 C C . SER B 1 42 ? -32.221 21.852 13.765 1.00 84.61 56 SER B C 1
ATOM 776 O O . SER B 1 42 ? -32.471 21.349 14.866 1.00 86.53 56 SER B O 1
ATOM 779 N N . LEU B 1 43 ? -33.161 22.034 12.835 1.00 81.58 57 LEU B N 1
ATOM 780 C CA . LEU B 1 43 ? -34.558 21.724 13.121 1.00 77.20 57 LEU B CA 1
ATOM 781 C C . LEU B 1 43 ? -34.802 20.220 13.131 1.00 78.62 57 LEU B C 1
ATOM 782 O O . LEU B 1 43 ? -35.337 19.675 14.104 1.00 75.30 57 LEU B O 1
ATOM 787 N N . ILE B 1 44 ? -3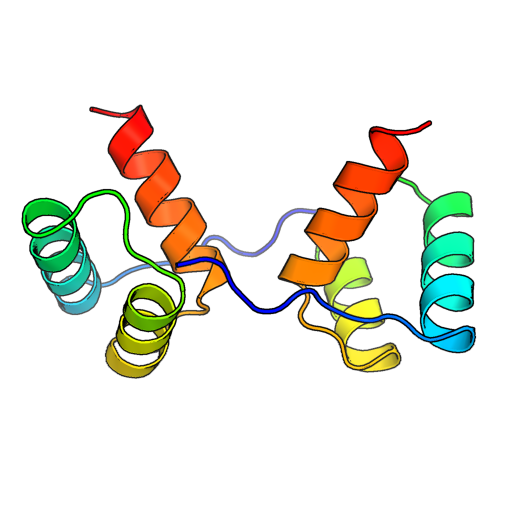4.419 19.526 12.053 1.00 77.51 58 ILE B N 1
ATOM 788 C CA . ILE B 1 44 ? -34.688 18.094 11.950 1.00 70.74 58 ILE B CA 1
ATOM 789 C C . ILE B 1 44 ? -33.521 17.239 12.423 1.00 73.85 58 ILE B C 1
ATOM 790 O O . ILE B 1 44 ? -33.596 16.005 12.334 1.00 73.55 58 ILE B O 1
ATOM 795 N N . GLN B 1 45 ? -32.448 17.853 12.927 1.00 80.74 59 GLN B N 1
ATOM 796 C CA . GLN B 1 45 ? -31.280 17.146 13.455 1.00 76.51 59 GLN B CA 1
ATOM 797 C C . GLN B 1 45 ? -30.680 16.206 12.406 1.00 80.16 59 GLN B C 1
ATOM 798 O O . GLN B 1 45 ? -30.623 14.986 12.572 1.00 82.85 59 GLN B O 1
ATOM 804 N N . ILE B 1 46 ? -30.229 16.812 11.312 1.00 83.45 60 ILE B N 1
ATOM 805 C CA . ILE B 1 46 ? -29.557 16.116 10.218 1.00 74.90 60 ILE B CA 1
ATOM 806 C C . ILE B 1 46 ? -28.374 16.983 9.804 1.00 78.98 60 ILE B C 1
ATOM 807 O O . ILE B 1 46 ? -28.510 18.213 9.763 1.00 83.68 60 ILE B O 1
ATOM 812 N N . PRO B 1 47 ? -27.201 16.413 9.524 1.00 72.94 61 PRO B N 1
ATOM 813 C CA . PRO B 1 47 ? -26.075 17.240 9.071 1.00 71.60 61 PRO B CA 1
ATOM 814 C C . PRO B 1 47 ? -26.429 18.037 7.823 1.00 76.72 61 PRO B C 1
ATOM 815 O O . PRO B 1 47 ? -27.180 17.582 6.958 1.00 78.87 61 PRO B O 1
ATOM 819 N N . GLU B 1 48 ? -25.875 19.251 7.745 1.00 72.97 62 GLU B N 1
ATOM 820 C CA . GLU B 1 48 ? -26.239 20.171 6.670 1.00 73.98 62 GLU B CA 1
ATOM 821 C C . GLU B 1 48 ? -25.807 19.641 5.307 1.00 83.02 62 GLU B C 1
ATOM 822 O O . GLU B 1 48 ? -26.500 19.853 4.304 1.00 86.48 62 GLU B O 1
ATOM 828 N N . SER B 1 49 ? -24.660 18.959 5.248 1.00 85.02 63 SER B N 1
ATOM 829 C CA . SER B 1 49 ? -24.223 18.356 3.993 1.00 80.61 63 SER B CA 1
ATOM 830 C C . SER B 1 49 ? -25.234 17.332 3.498 1.00 84.17 63 SER B C 1
ATOM 831 O O . SER B 1 49 ? -25.490 17.228 2.291 1.00 89.78 63 SER B O 1
ATOM 834 N N . ARG B 1 50 ? -25.818 16.564 4.421 1.00 80.27 64 ARG B N 1
ATOM 835 C CA . ARG B 1 50 ? -26.838 15.592 4.043 1.00 78.07 64 ARG B CA 1
ATOM 836 C C . ARG B 1 50 ? -28.048 16.283 3.429 1.00 79.45 64 ARG B C 1
ATOM 837 O O . ARG B 1 50 ? -28.637 15.782 2.465 1.00 79.59 64 ARG B O 1
ATOM 845 N N . ILE B 1 51 ? -28.413 17.454 3.954 1.00 79.67 65 ILE B N 1
ATOM 846 C CA . ILE B 1 51 ? -29.558 18.185 3.421 1.00 78.82 65 ILE B CA 1
ATOM 847 C C . ILE B 1 51 ? -29.233 18.768 2.051 1.00 81.61 65 ILE B C 1
ATOM 848 O O . ILE B 1 51 ? -30.083 18.793 1.153 1.00 86.76 65 ILE B O 1
ATOM 853 N N . GLN B 1 52 ? -28.001 19.250 1.868 1.00 83.58 66 GLN B N 1
ATOM 854 C CA . GLN B 1 52 ? -27.587 19.725 0.551 1.00 79.55 66 GLN B CA 1
ATOM 855 C C . GLN B 1 52 ? -27.642 18.600 -0.477 1.00 80.26 66 GLN B C 1
ATOM 856 O O . GLN B 1 52 ? -28.127 18.793 -1.601 1.00 84.07 66 GLN B O 1
ATOM 862 N N . VAL B 1 53 ? -27.172 17.410 -0.097 1.00 82.02 67 VAL B N 1
ATOM 863 C CA . VAL B 1 53 ? -27.230 16.256 -0.992 1.00 83.48 67 VAL B CA 1
ATOM 864 C C . VAL B 1 53 ? -28.678 15.877 -1.286 1.00 86.95 67 VAL B C 1
ATOM 865 O O . VAL B 1 53 ? -29.026 15.527 -2.422 1.00 90.14 67 VAL B O 1
ATOM 869 N N . TRP B 1 54 ? -29.541 15.936 -0.269 1.00 78.10 68 TRP B N 1
ATOM 870 C CA . TRP B 1 54 ? -30.952 15.618 -0.468 1.00 81.56 68 TRP B CA 1
ATOM 871 C C . TRP B 1 54 ? -31.601 16.585 -1.449 1.00 81.01 68 TRP B C 1
ATOM 872 O O . TRP B 1 54 ? -32.354 16.170 -2.337 1.00 80.64 68 TRP B O 1
ATOM 883 N N . PHE B 1 55 ? -31.317 17.882 -1.304 1.00 80.94 69 PHE B N 1
ATOM 884 C CA . PHE B 1 55 ? -31.869 18.871 -2.224 1.00 82.40 69 PHE B CA 1
ATOM 885 C C . PHE B 1 55 ? -31.353 18.658 -3.641 1.00 85.60 69 PHE B C 1
ATOM 886 O O . PHE B 1 55 ? -32.111 18.785 -4.611 1.00 82.87 69 PHE B O 1
ATOM 894 N N . GLN B 1 56 ? -30.063 18.338 -3.783 1.00 87.39 70 GLN B N 1
ATOM 895 C CA . GLN B 1 56 ? -29.518 18.097 -5.115 1.00 85.63 70 GLN B CA 1
ATOM 896 C C . GLN B 1 56 ? -30.166 16.878 -5.762 1.00 88.54 70 GLN B C 1
ATOM 897 O O . GLN B 1 56 ? -30.536 16.916 -6.942 1.00 94.40 70 GLN B O 1
ATOM 903 N N . ASN B 1 57 ? -30.341 15.797 -4.997 1.00 88.00 71 ASN B N 1
ATOM 904 C CA . ASN B 1 57 ? -31.002 14.610 -5.533 1.00 82.13 71 ASN B CA 1
ATOM 905 C C . ASN B 1 57 ? -32.448 14.906 -5.910 1.00 90.20 71 ASN B C 1
ATOM 906 O O . ASN B 1 57 ? -32.936 14.442 -6.950 1.00 94.66 71 ASN B O 1
ATOM 911 N N . ARG B 1 58 ? -33.146 15.683 -5.079 1.00 95.26 72 ARG B N 1
ATOM 912 C CA . ARG B 1 58 ? -34.533 16.031 -5.367 1.00 83.82 72 ARG B CA 1
ATOM 913 C C . ARG B 1 58 ? -34.635 16.822 -6.665 1.00 85.68 72 ARG B C 1
ATOM 914 O O . ARG B 1 58 ? -35.426 16.485 -7.552 1.00 91.53 72 ARG B O 1
ATOM 922 N N . ARG B 1 59 ? -33.837 17.890 -6.788 1.00 91.92 73 ARG B N 1
ATOM 923 C CA . ARG B 1 59 ? -33.824 18.673 -8.020 1.00 93.32 73 ARG B CA 1
ATOM 924 C C . ARG B 1 59 ? -33.425 17.829 -9.223 1.00 98.64 73 ARG B C 1
ATOM 925 O O . ARG B 1 59 ? -33.887 18.086 -10.340 1.00 100.63 73 ARG B O 1
ATOM 933 N N . ALA B 1 60 ? -32.574 16.821 -9.017 1.00 102.52 74 ALA B N 1
ATOM 934 C CA . ALA B 1 60 ? -32.187 15.954 -10.123 1.00 100.33 74 ALA B CA 1
ATOM 935 C C . ALA B 1 60 ? -33.354 15.090 -10.582 1.00 105.74 74 ALA B C 1
ATOM 936 O O . ALA B 1 60 ? -33.593 14.956 -11.788 1.00 109.47 74 ALA B O 1
ATOM 938 N N . ARG B 1 61 ? -34.096 14.502 -9.639 1.00 104.42 75 ARG B N 1
ATOM 939 C CA . ARG B 1 61 ? -35.223 13.614 -10.026 1.00 103.30 75 ARG B CA 1
ATOM 940 C C . ARG B 1 61 ? -36.315 14.441 -10.708 1.00 107.21 75 ARG B C 1
ATOM 941 O O . ARG B 1 61 ? -36.972 13.903 -11.606 1.00 112.69 75 ARG B O 1
ATOM 949 N N . GLN B 1 62 ? -36.482 15.712 -10.361 1.00 109.58 76 GLN B N 1
ATOM 950 C CA . GLN B 1 62 ? -37.429 16.550 -11.093 1.00 110.59 76 GLN B CA 1
ATOM 951 C C . GLN B 1 62 ? -36.807 17.889 -11.475 1.00 112.47 76 GLN B C 1
ATOM 952 O O . GLN B 1 62 ? -36.921 18.335 -12.617 1.00 113.24 76 GLN B O 1
#

B-factor: mean 89.5, std 14.44, range [52.62, 141.52]

Organism: Ornithorhynchus anatinus (NCBI:txid9258)

InterPro domains:
  IPR001356 Homeodomain [PF00046] (48-102)
  IPR001356 Homeodomain [PS50071] (45-105)
  IPR001356 Homeodomain [SM00389] (47-109)
  IPR001356 Homeodomain [cd00086] (48-102)
  IPR009057 Homedomain-like superfamily [SSF46689] (43-108)
  IPR051306 Homeobox domain-containing regulator [PTHR46123] (27-372)

Nearest PDB structures (foldseek):
  1enh-assembly1_A  TM=9.585E-01  e=3.969E-04  Drosophila melanogaster
  1p7j-assembly1_A  TM=9.648E-01  e=4.544E-04  Drosophila melanogaster
  1p7i-assembly4_D  TM=9.124E-01  e=5.958E-04  Drosophila melanogaster
  5zjr-assembly1_A  TM=9.441E-01  e=1.024E-03  Drosophila melanogaster
  2r5y-assembly1_A  TM=9.011E-01  e=1.437E-03  Drosophila melanogaster

Foldseek 3Di:
DDDDDDDDDPVLVVVLVVVCVVPLDDDPVVLVVSCVVRVHDSVVSVVVSVVVVVVD/DDDDDDDDDPVLVVVLVVVCVVPLDDDPVVLVVSCVVRVHDSVVSVVVSVVVVVVD